Protein AF-I6PBF7-F1 (afdb_monomer_lite)

Foldseek 3Di:
DVVVVVVVVVVPPPPPPPPPPPPPPPPPPDDDDDDQDFADDPDVVLRVQLVVCVVVVHDPVVSVVSSLPVCCVPVVVVGHDPDDDDDDDDDPVD

Organism: NCBI:txid128017

InterPro domains:
  IPR000101 Gamma-glutamyltranspeptidase [PTHR11686] (24-92)
  IPR029055 Nucleophile aminohydrolases, N-terminal [SSF56235] (27-93)

Sequence (94 aa):
WPTITCLLFTLLSPTSSLESLNGNTKIRREVIVAHHGVVATDDGRCSKIGMDVLRAGGHAVDASVAAALCLGVVSPASSGIGGGAFMLVRLASG

Radius of gyration: 21.81 Å; chains: 1; bounding box: 52×26×62 Å

pLDDT: mean 84.27, std 17.94, range [49.12, 98.75]

Structure (mmCIF, N/CA/C/O backbone):
data_AF-I6PBF7-F1
#
_entry.id   AF-I6PBF7-F1
#
loop_
_atom_site.group_PDB
_atom_site.id
_atom_site.type_symbol
_atom_site.label_atom_id
_atom_site.label_alt_id
_atom_site.label_comp_id
_atom_site.label_asym_id
_atom_site.label_entity_id
_atom_site.label_seq_id
_atom_site.pdbx_PDB_ins_code
_atom_site.Cartn_x
_atom_site.Cartn_y
_atom_site.Cartn_z
_atom_site.occupancy
_atom_site.B_iso_or_equiv
_atom_site.auth_seq_id
_atom_site.auth_comp_id
_atom_site.auth_asym_id
_atom_site.auth_atom_id
_atom_site.pdbx_PDB_model_num
ATOM 1 N N . TRP A 1 1 ? 34.954 4.245 -42.258 1.00 55.81 1 TRP A N 1
ATOM 2 C CA . TRP A 1 1 ? 33.722 4.380 -43.060 1.00 55.81 1 TRP A CA 1
ATOM 3 C C . TRP A 1 1 ? 32.462 3.759 -42.430 1.00 55.81 1 TRP A C 1
ATOM 5 O O . TRP A 1 1 ? 31.423 4.375 -42.602 1.00 55.81 1 TRP A O 1
ATOM 15 N N . PRO A 1 2 ? 32.475 2.642 -41.663 1.00 60.94 2 PRO A N 1
ATOM 16 C CA . PRO A 1 2 ? 31.232 2.106 -41.072 1.00 60.94 2 PRO A CA 1
ATOM 17 C C . PRO A 1 2 ? 30.746 2.867 -39.820 1.00 60.94 2 PRO A C 1
ATOM 19 O O . PRO A 1 2 ? 29.572 2.819 -39.473 1.00 60.94 2 PRO A O 1
ATOM 22 N N . THR A 1 3 ? 31.626 3.622 -39.157 1.00 60.94 3 THR A N 1
ATOM 23 C CA . THR A 1 3 ? 31.291 4.425 -37.967 1.00 60.94 3 THR A CA 1
ATOM 24 C C . THR A 1 3 ? 30.489 5.689 -38.292 1.00 60.94 3 THR A C 1
ATOM 26 O O . THR A 1 3 ? 29.649 6.099 -37.498 1.00 60.94 3 THR A O 1
ATOM 29 N N . ILE A 1 4 ? 30.688 6.276 -39.478 1.00 66.88 4 ILE A N 1
ATOM 30 C CA . ILE A 1 4 ? 29.971 7.485 -39.924 1.00 66.88 4 ILE A CA 1
ATOM 31 C C . ILE A 1 4 ? 28.532 7.145 -40.349 1.00 66.88 4 ILE A C 1
ATOM 33 O O . ILE A 1 4 ? 27.615 7.923 -40.103 1.00 66.88 4 ILE A O 1
ATOM 37 N N . THR A 1 5 ? 28.301 5.953 -40.906 1.00 65.50 5 THR A N 1
ATOM 38 C CA . THR A 1 5 ? 26.955 5.486 -41.279 1.00 65.50 5 THR A CA 1
ATOM 39 C C . THR A 1 5 ? 26.087 5.194 -40.052 1.00 65.50 5 THR A C 1
ATOM 41 O O . THR A 1 5 ? 24.889 5.460 -40.072 1.00 65.50 5 THR A O 1
ATOM 44 N N . CYS A 1 6 ? 26.691 4.712 -38.961 1.00 57.66 6 CYS A N 1
ATOM 45 C CA . CYS A 1 6 ? 25.973 4.403 -37.723 1.00 57.66 6 CYS A CA 1
ATOM 46 C C . CYS A 1 6 ? 25.452 5.674 -37.023 1.00 57.66 6 CYS A C 1
ATOM 48 O O . CYS A 1 6 ? 24.313 5.706 -36.566 1.00 57.66 6 CYS A O 1
ATOM 50 N N . LEU A 1 7 ? 26.246 6.755 -37.026 1.00 57.34 7 LEU A N 1
ATOM 51 C CA . LEU A 1 7 ? 25.864 8.038 -36.421 1.00 57.34 7 LEU A CA 1
ATOM 52 C C . LEU A 1 7 ? 24.752 8.763 -37.205 1.00 57.34 7 LEU A C 1
ATOM 54 O O . LEU A 1 7 ? 23.929 9.471 -36.625 1.00 57.34 7 LEU A O 1
ATOM 58 N N . LEU A 1 8 ? 24.705 8.573 -38.528 1.00 57.19 8 LEU A N 1
ATOM 59 C CA . LEU A 1 8 ? 23.666 9.153 -39.382 1.00 57.19 8 LEU A CA 1
ATOM 60 C C . LEU A 1 8 ? 22.328 8.399 -39.256 1.00 57.19 8 LEU A C 1
ATOM 62 O O . LEU A 1 8 ? 21.268 9.012 -39.347 1.00 57.19 8 LEU A O 1
ATOM 66 N N . PHE A 1 9 ? 22.367 7.091 -38.973 1.00 55.41 9 PHE A N 1
ATOM 67 C CA . PHE A 1 9 ? 21.169 6.271 -38.755 1.00 55.41 9 PHE A CA 1
ATOM 68 C C . PHE A 1 9 ? 20.490 6.567 -37.405 1.00 55.41 9 PHE A C 1
ATOM 70 O O . PHE A 1 9 ? 19.266 6.511 -37.300 1.00 55.41 9 PHE A O 1
ATOM 77 N N . THR A 1 10 ? 21.254 6.982 -36.386 1.00 57.19 10 THR A N 1
ATOM 78 C CA . THR A 1 10 ? 20.689 7.449 -35.105 1.00 57.19 10 THR A CA 1
ATOM 79 C C . THR A 1 10 ? 20.022 8.825 -35.191 1.00 57.19 10 THR A C 1
ATOM 81 O O . THR A 1 10 ? 19.168 9.130 -34.367 1.00 57.19 10 THR A O 1
ATOM 84 N N . LEU A 1 11 ? 20.366 9.647 -36.191 1.00 55.81 11 LEU A N 1
ATOM 85 C CA . LEU A 1 11 ? 19.764 10.973 -36.413 1.00 55.81 11 LEU A CA 1
ATOM 86 C C . LEU A 1 11 ? 18.520 10.937 -37.316 1.00 55.81 11 LEU A C 1
ATOM 88 O O . LEU A 1 11 ? 17.759 11.900 -3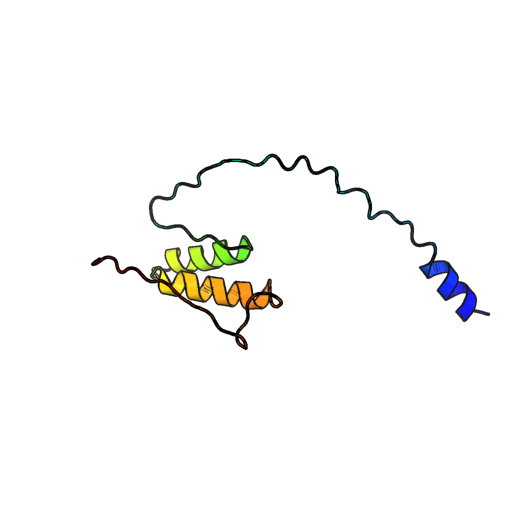7.331 1.00 55.81 11 LEU A O 1
ATOM 92 N N . LEU A 1 12 ? 18.298 9.834 -38.039 1.00 53.66 12 LEU A N 1
ATOM 93 C CA . LEU A 1 12 ? 17.128 9.613 -38.896 1.00 53.66 12 LEU A CA 1
ATOM 94 C C . LEU A 1 12 ? 16.194 8.532 -38.331 1.00 53.66 12 LEU A C 1
ATOM 96 O O . LEU A 1 12 ? 15.508 7.835 -39.077 1.00 53.66 12 LEU A O 1
ATOM 100 N N . SER A 1 13 ? 16.158 8.373 -37.006 1.00 49.12 13 SER A N 1
ATOM 101 C CA . SER A 1 13 ? 15.017 7.695 -36.396 1.00 49.12 13 SER A CA 1
ATOM 102 C C . SER A 1 13 ? 13.799 8.605 -36.581 1.00 49.12 13 SER A C 1
ATOM 104 O O . SER A 1 13 ? 13.864 9.768 -36.177 1.00 49.12 13 SER A O 1
ATOM 106 N N . PRO A 1 14 ? 12.713 8.136 -37.220 1.00 51.09 14 PRO A N 1
ATOM 107 C CA . PRO A 1 14 ? 11.510 8.935 -37.355 1.00 51.09 14 PRO A CA 1
ATOM 108 C C . PRO A 1 14 ? 11.056 9.314 -35.948 1.00 51.09 14 PRO A C 1
ATOM 110 O O . PRO A 1 14 ? 10.866 8.455 -35.088 1.00 51.09 14 PRO A O 1
ATOM 113 N N . THR A 1 15 ? 10.920 10.611 -35.692 1.00 59.34 15 THR A N 1
ATOM 114 C CA . THR A 1 15 ? 10.239 11.142 -34.513 1.00 59.34 15 THR A CA 1
ATOM 115 C C . THR A 1 15 ? 8.763 10.752 -34.589 1.00 59.34 15 THR A C 1
ATOM 117 O O . THR A 1 15 ? 7.918 11.575 -34.919 1.00 59.34 15 THR A O 1
ATOM 120 N N . SER A 1 16 ? 8.438 9.489 -34.320 1.00 51.59 16 SER A N 1
ATOM 121 C CA . SER A 1 16 ? 7.063 8.984 -34.252 1.00 51.59 16 SER A CA 1
ATOM 122 C C . SER 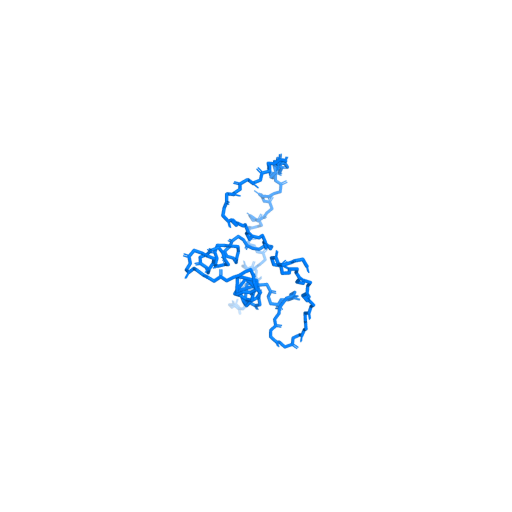A 1 16 ? 6.501 9.002 -32.826 1.00 51.59 16 SER A C 1
ATOM 124 O O . SER A 1 16 ? 5.507 8.342 -32.551 1.00 51.59 16 SER A O 1
ATOM 126 N N . SER A 1 17 ? 7.119 9.740 -31.896 1.00 54.69 17 SER A N 1
ATOM 127 C CA . SER A 1 17 ? 6.687 9.776 -30.487 1.00 54.69 17 SER A CA 1
ATOM 128 C C . SER A 1 17 ? 5.975 11.071 -30.075 1.00 54.69 17 SER A C 1
ATOM 130 O O . SER A 1 17 ? 5.600 11.212 -28.914 1.00 54.69 17 SER A O 1
ATOM 132 N N . LEU A 1 18 ? 5.744 12.011 -30.998 1.00 50.91 18 LEU A N 1
ATOM 133 C CA . LEU A 1 18 ? 4.944 13.224 -30.758 1.00 50.91 18 LEU A CA 1
ATOM 134 C C . LEU A 1 18 ? 3.485 13.045 -31.213 1.00 50.91 18 LEU A C 1
ATOM 136 O O . LEU A 1 18 ? 2.905 13.939 -31.814 1.00 50.91 18 LEU A O 1
ATOM 140 N N . GLU A 1 19 ? 2.873 11.892 -30.942 1.00 51.62 19 GLU A N 1
ATOM 141 C CA . GLU A 1 19 ? 1.484 11.627 -31.354 1.00 51.62 19 GLU A CA 1
ATOM 142 C C . GLU A 1 19 ? 0.625 11.035 -30.228 1.00 51.62 19 GLU A C 1
ATOM 144 O O . GLU A 1 19 ? -0.282 10.242 -30.448 1.00 51.62 19 GLU A O 1
ATOM 149 N N . SER A 1 20 ? 0.890 11.432 -28.980 1.00 50.16 20 SER A N 1
ATOM 150 C CA . SER A 1 20 ? -0.011 11.115 -27.863 1.00 50.16 20 SER A CA 1
ATOM 151 C C . SER A 1 20 ? -0.149 12.261 -26.858 1.00 50.16 20 SER A C 1
ATOM 153 O O . SER A 1 20 ? -0.223 12.044 -25.651 1.00 50.16 20 SER A O 1
ATOM 155 N N . LEU A 1 21 ? -0.220 13.499 -27.354 1.00 54.16 21 LEU A N 1
ATOM 156 C CA . LEU A 1 21 ? -0.660 14.666 -26.573 1.00 54.16 21 LEU A CA 1
ATOM 157 C C . LEU A 1 21 ? -2.047 15.161 -27.016 1.00 54.16 21 LEU A C 1
ATOM 159 O O . LEU A 1 21 ? -2.355 16.338 -26.892 1.00 54.16 21 LEU A O 1
ATOM 163 N N . ASN A 1 22 ? -2.905 14.268 -27.519 1.00 54.06 22 ASN A N 1
ATOM 164 C CA . ASN A 1 22 ? -4.338 14.544 -27.675 1.00 54.06 22 ASN A CA 1
ATOM 165 C C . ASN A 1 22 ? -5.172 13.605 -26.793 1.00 54.06 22 ASN A C 1
ATOM 167 O O . ASN A 1 22 ? -6.164 13.011 -27.208 1.00 54.06 22 ASN A O 1
ATOM 171 N N . GLY A 1 23 ? -4.726 13.426 -25.550 1.00 54.94 23 GLY A N 1
ATOM 172 C CA . GLY A 1 23 ? -5.563 12.850 -24.516 1.00 54.94 23 GLY A CA 1
ATOM 173 C C . GLY A 1 23 ? -6.540 13.921 -24.061 1.00 54.94 23 GLY A C 1
ATOM 174 O O . GLY A 1 23 ? -6.178 14.771 -23.255 1.00 54.94 23 GLY A O 1
ATOM 175 N N . ASN A 1 24 ? -7.779 13.879 -24.553 1.00 58.34 24 ASN A N 1
ATOM 176 C CA . ASN A 1 24 ? -8.907 14.493 -23.861 1.00 58.34 24 ASN A CA 1
ATOM 177 C C . ASN A 1 24 ? -9.020 13.799 -22.495 1.00 58.34 24 ASN A C 1
ATOM 179 O O . ASN A 1 24 ? -9.733 12.804 -22.341 1.00 58.34 24 ASN A O 1
ATOM 183 N N . THR A 1 25 ? -8.231 14.257 -21.522 1.00 63.09 25 THR A N 1
ATOM 184 C CA . THR A 1 25 ? -8.261 13.810 -20.134 1.00 63.09 25 THR A CA 1
ATOM 185 C C . THR A 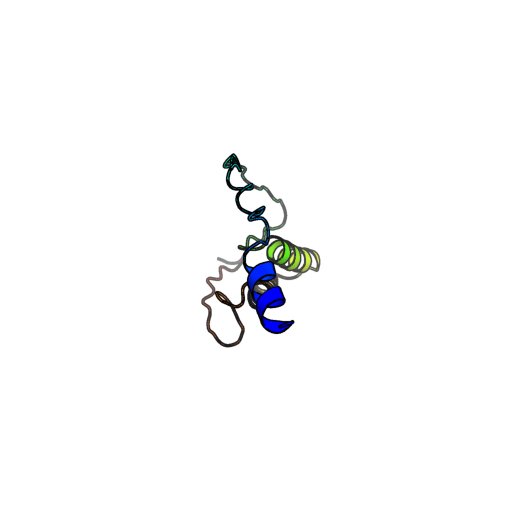1 25 ? -9.563 14.310 -19.544 1.00 63.09 25 THR A C 1
ATOM 187 O O . THR A 1 25 ? -9.642 15.321 -18.851 1.00 63.09 25 THR A O 1
ATOM 190 N N . LYS A 1 26 ? -10.637 13.585 -19.861 1.00 61.22 26 LYS A N 1
ATOM 191 C CA . LYS A 1 26 ? -11.931 13.725 -19.220 1.00 61.22 26 LYS A CA 1
ATOM 192 C C . LYS A 1 26 ? -11.698 13.487 -17.732 1.00 61.22 26 LYS A C 1
ATOM 194 O O . LYS A 1 26 ? -11.635 12.338 -17.300 1.00 61.22 26 LYS A O 1
ATOM 199 N N . ILE A 1 27 ? -11.542 14.570 -16.968 1.00 68.75 27 ILE A N 1
ATOM 200 C CA . ILE A 1 27 ? -11.488 14.551 -15.506 1.00 68.75 27 ILE A CA 1
ATOM 201 C C . ILE A 1 27 ? -12.821 13.954 -15.048 1.00 68.75 27 ILE A C 1
ATOM 203 O O . ILE A 1 27 ? -13.843 14.644 -14.974 1.00 68.75 27 ILE A O 1
ATOM 207 N N . ARG A 1 28 ? -12.847 12.641 -14.816 1.00 74.81 28 ARG A N 1
ATOM 208 C CA . ARG A 1 28 ? -14.013 11.975 -14.249 1.00 74.81 28 ARG A CA 1
ATOM 209 C C . ARG A 1 28 ? -14.001 12.287 -12.762 1.00 74.81 28 ARG A C 1
ATOM 211 O O . ARG A 1 28 ? -13.201 11.737 -12.017 1.00 74.81 28 ARG A O 1
ATOM 218 N N . ARG A 1 29 ? -14.878 13.199 -12.339 1.00 80.62 29 ARG A N 1
ATOM 219 C CA . ARG A 1 29 ? -15.198 13.413 -10.921 1.00 80.62 29 ARG A CA 1
ATOM 220 C C . ARG A 1 29 ? -16.079 12.265 -10.433 1.00 80.62 29 ARG A C 1
ATOM 222 O O . ARG A 1 29 ? -17.255 12.455 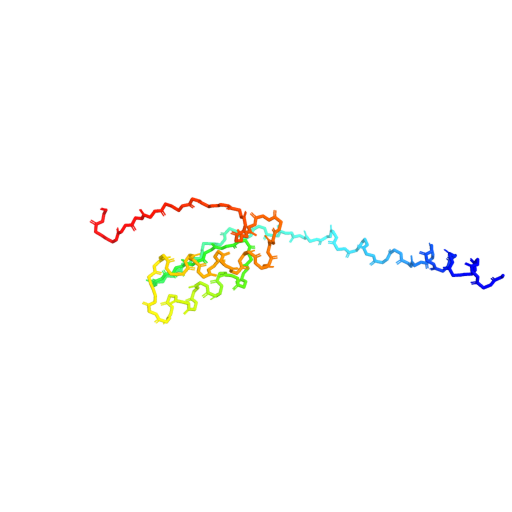-10.148 1.00 80.62 29 ARG A O 1
ATOM 229 N N . GLU A 1 30 ? -15.526 11.063 -10.446 1.00 86.44 30 GLU A N 1
ATOM 230 C CA . GLU A 1 30 ? -16.208 9.858 -10.001 1.00 86.44 30 GLU A CA 1
ATOM 231 C C . GLU A 1 30 ? -15.771 9.558 -8.570 1.00 86.44 30 GLU A C 1
ATOM 233 O O . GLU A 1 30 ? -14.584 9.400 -8.289 1.00 86.44 30 GLU A O 1
ATOM 238 N N . VAL A 1 31 ? -16.734 9.540 -7.651 1.00 89.19 31 VAL A N 1
ATOM 239 C CA . VAL A 1 31 ? -16.487 9.144 -6.265 1.00 89.19 31 VAL A CA 1
ATOM 240 C C . VAL A 1 31 ? -16.516 7.625 -6.212 1.00 89.19 31 VAL A C 1
ATOM 242 O O . VAL A 1 31 ? -17.545 7.014 -6.494 1.00 89.19 31 VAL A O 1
ATOM 245 N N . ILE A 1 32 ? -15.394 7.016 -5.838 1.00 90.44 32 ILE A N 1
ATOM 246 C CA . ILE A 1 32 ? -15.336 5.573 -5.608 1.00 90.44 32 ILE A CA 1
ATOM 247 C C . ILE A 1 32 ? -15.939 5.284 -4.233 1.00 90.44 32 ILE A C 1
ATOM 249 O O . ILE A 1 32 ? -15.457 5.784 -3.217 1.00 90.44 32 ILE A O 1
ATOM 253 N N . VAL A 1 33 ? -16.992 4.466 -4.207 1.00 93.06 33 VAL A N 1
ATOM 254 C CA . VAL A 1 33 ? -17.672 4.030 -2.982 1.00 93.06 33 VAL A CA 1
ATOM 255 C C . VAL A 1 33 ? -17.366 2.554 -2.735 1.00 93.06 33 VAL A C 1
ATOM 257 O O . VAL A 1 33 ? -17.487 1.732 -3.642 1.00 93.06 33 VAL A O 1
ATOM 260 N N . ALA A 1 34 ? -16.981 2.209 -1.504 1.00 93.38 34 ALA A N 1
ATOM 261 C CA . ALA A 1 34 ? -16.711 0.836 -1.083 1.00 93.38 34 ALA A CA 1
ATOM 262 C C . ALA A 1 34 ? -17.260 0.581 0.329 1.00 93.38 34 ALA A C 1
ATOM 264 O O . ALA A 1 34 ? -17.146 1.434 1.203 1.00 93.38 34 ALA A O 1
ATOM 265 N N . HIS A 1 35 ? -17.837 -0.603 0.557 1.00 93.31 35 HIS A N 1
ATOM 266 C CA . HIS A 1 35 ? -18.489 -0.943 1.831 1.00 93.31 35 HIS A CA 1
ATOM 267 C C . HIS A 1 35 ? -17.529 -1.388 2.944 1.00 93.31 35 HIS A C 1
ATOM 269 O O . HIS A 1 35 ? -17.853 -1.227 4.114 1.00 93.31 35 HIS A O 1
ATOM 275 N N . HIS A 1 36 ? -16.372 -1.958 2.594 1.00 92.56 36 HIS A N 1
ATOM 276 C CA . HIS A 1 36 ? -15.479 -2.613 3.565 1.00 92.56 36 HIS A CA 1
ATOM 277 C C . HIS A 1 36 ? -14.154 -1.874 3.772 1.00 92.56 36 HIS A C 1
ATOM 279 O O . HIS A 1 36 ? -13.552 -1.964 4.835 1.00 92.56 36 HIS A O 1
ATOM 285 N N . GLY A 1 37 ? -13.685 -1.148 2.760 1.00 94.31 37 GLY A N 1
ATOM 286 C CA . GLY A 1 37 ? -12.416 -0.437 2.809 1.00 94.31 37 GLY A CA 1
ATOM 287 C C . GLY A 1 37 ? -11.997 0.052 1.431 1.00 94.31 37 GLY A C 1
ATOM 288 O O . GLY A 1 37 ? -12.473 -0.447 0.408 1.00 94.31 37 GLY A O 1
ATOM 289 N N . VAL A 1 38 ? -11.108 1.038 1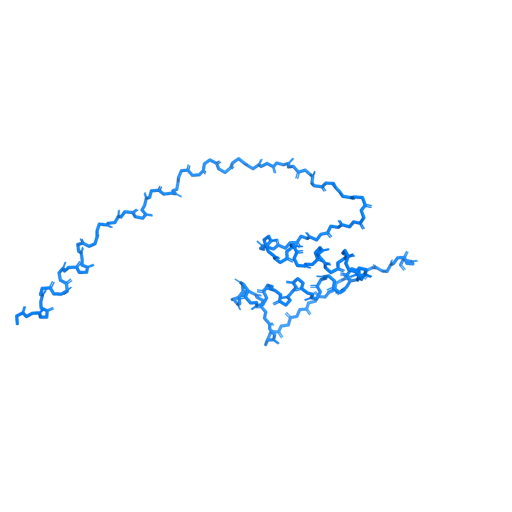.415 1.00 96.88 38 VAL A N 1
ATOM 290 C CA . VAL A 1 38 ? -10.544 1.631 0.202 1.00 96.88 38 VAL A CA 1
ATOM 291 C C . VAL A 1 38 ? -9.062 1.909 0.424 1.00 96.88 38 VAL A C 1
ATOM 293 O O . VAL A 1 38 ? -8.654 2.276 1.524 1.00 96.88 38 VAL A O 1
ATOM 296 N N . VAL A 1 39 ? -8.262 1.729 -0.624 1.00 98.06 39 VAL A N 1
ATOM 297 C CA . VAL A 1 39 ? -6.844 2.102 -0.658 1.00 98.06 39 VAL A CA 1
ATOM 298 C C . VAL A 1 39 ? -6.627 2.940 -1.908 1.00 98.06 39 VAL A C 1
ATOM 300 O O . VAL A 1 39 ? -7.059 2.544 -2.990 1.00 98.06 39 VAL A O 1
ATOM 303 N N . ALA A 1 40 ? -5.983 4.092 -1.751 1.00 97.19 40 ALA A N 1
ATOM 304 C CA . ALA A 1 40 ? -5.648 4.996 -2.842 1.00 97.19 40 ALA A CA 1
ATOM 305 C C . ALA A 1 40 ? -4.150 5.314 -2.802 1.00 97.19 40 ALA A C 1
ATOM 307 O O . ALA A 1 40 ? -3.601 5.607 -1.741 1.00 97.19 40 ALA A O 1
ATOM 308 N N . THR A 1 41 ? -3.504 5.235 -3.961 1.00 97.25 41 THR A N 1
ATOM 309 C CA . THR A 1 41 ? -2.071 5.481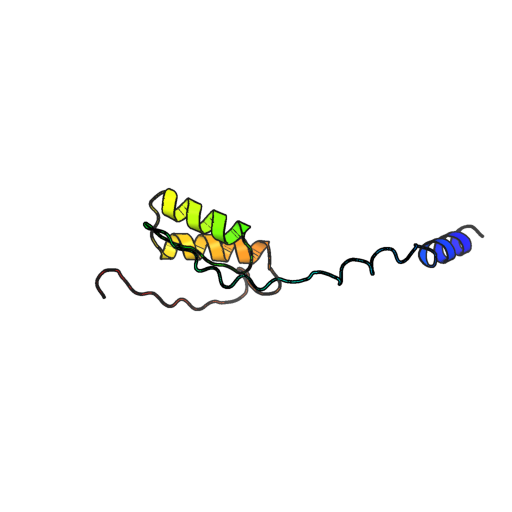 -4.167 1.00 97.25 41 THR A CA 1
ATOM 310 C C . THR A 1 41 ? -1.841 6.064 -5.558 1.00 97.25 41 THR A C 1
ATOM 312 O O . THR A 1 41 ? -2.697 5.922 -6.430 1.00 97.25 41 THR A O 1
ATOM 315 N N . ASP A 1 42 ? -0.653 6.620 -5.795 1.00 95.31 42 ASP A N 1
ATOM 316 C CA . ASP A 1 42 ? -0.276 7.199 -7.095 1.00 95.31 42 ASP A CA 1
ATOM 317 C C . ASP A 1 42 ? -0.236 6.169 -8.240 1.00 95.31 42 ASP A C 1
ATOM 319 O O . ASP A 1 42 ? -0.476 6.510 -9.395 1.00 95.31 42 ASP A O 1
ATOM 323 N N . ASP A 1 43 ? 0.033 4.896 -7.927 1.00 97.06 43 ASP A N 1
ATOM 324 C CA . ASP A 1 43 ? 0.010 3.786 -8.887 1.00 97.06 43 ASP A CA 1
ATOM 325 C C . ASP A 1 43 ? -1.107 2.786 -8.550 1.00 97.06 43 ASP A C 1
ATOM 327 O O . ASP A 1 43 ? -1.173 2.257 -7.437 1.00 97.06 43 ASP A O 1
ATOM 331 N N . GLY A 1 44 ? -1.974 2.481 -9.520 1.00 97.31 44 GLY A N 1
ATOM 332 C CA . GLY A 1 44 ? -3.117 1.583 -9.322 1.00 97.31 44 GLY A CA 1
ATOM 333 C C . GLY A 1 44 ? -2.743 0.152 -8.908 1.00 97.31 44 GLY A C 1
ATOM 334 O O . GLY A 1 44 ? -3.521 -0.504 -8.211 1.00 97.31 44 GLY A O 1
ATOM 335 N N . ARG A 1 45 ? -1.545 -0.339 -9.257 1.00 98.19 45 ARG A N 1
ATOM 336 C CA . ARG A 1 45 ? -1.049 -1.655 -8.807 1.00 98.19 45 ARG A CA 1
ATOM 337 C C . ARG A 1 45 ? -0.786 -1.655 -7.304 1.00 98.19 45 ARG A C 1
ATOM 339 O O . ARG A 1 45 ? -1.085 -2.643 -6.640 1.00 98.19 45 ARG A O 1
ATOM 346 N N . CYS A 1 46 ? -0.300 -0.546 -6.750 1.00 98.50 46 CYS A N 1
ATOM 347 C CA . CYS A 1 46 ? -0.071 -0.427 -5.311 1.00 98.50 46 CYS A CA 1
ATOM 348 C C . CYS A 1 46 ? -1.383 -0.311 -4.527 1.00 98.50 46 CYS A C 1
ATOM 350 O O . CYS A 1 46 ? -1.515 -0.930 -3.471 1.00 98.50 46 CYS A O 1
ATOM 352 N N . SER A 1 47 ? -2.395 0.362 -5.088 1.00 98.31 47 SER A N 1
ATOM 353 C CA . SER A 1 47 ? -3.758 0.352 -4.535 1.00 98.31 47 SER A CA 1
ATOM 354 C C . SER A 1 47 ? -4.337 -1.065 -4.522 1.00 98.31 47 SER A C 1
ATOM 356 O O . SER A 1 47 ? -4.930 -1.489 -3.530 1.00 98.31 47 SER A O 1
ATOM 358 N N . LYS A 1 48 ? -4.117 -1.832 -5.601 1.00 98.31 48 LYS A N 1
ATOM 359 C CA . LYS A 1 48 ? -4.538 -3.235 -5.713 1.00 98.31 48 LYS A CA 1
ATOM 360 C C . LYS A 1 48 ? -3.878 -4.122 -4.653 1.00 98.31 48 LYS A C 1
ATOM 362 O O . LYS A 1 48 ? -4.589 -4.875 -3.996 1.00 98.31 48 LYS A O 1
ATOM 367 N N . ILE A 1 49 ? -2.566 -3.988 -4.451 1.00 98.69 49 ILE A N 1
ATOM 368 C CA . ILE A 1 49 ? -1.813 -4.735 -3.429 1.00 98.69 49 ILE A CA 1
ATOM 369 C C . ILE A 1 49 ? -2.324 -4.402 -2.022 1.00 98.69 49 ILE A C 1
ATOM 371 O O . ILE A 1 49 ? -2.635 -5.315 -1.262 1.00 98.69 49 ILE A O 1
ATOM 375 N N . GLY A 1 50 ? -2.483 -3.118 -1.685 1.00 98.62 50 GLY A N 1
ATOM 376 C CA . GLY A 1 50 ? -3.026 -2.725 -0.382 1.00 98.62 50 GLY A CA 1
ATOM 377 C C . GLY A 1 50 ? -4.457 -3.235 -0.164 1.00 98.62 50 GLY A C 1
ATOM 378 O O . GLY A 1 50 ? -4.784 -3.733 0.911 1.00 98.62 50 GLY A O 1
ATOM 379 N N . MET A 1 51 ? -5.309 -3.194 -1.195 1.00 98.25 51 MET A N 1
ATOM 380 C CA . MET A 1 51 ? -6.653 -3.778 -1.134 1.00 98.25 51 MET A CA 1
ATOM 381 C C . MET A 1 51 ? -6.613 -5.297 -0.920 1.00 98.25 51 MET A C 1
ATOM 383 O O . MET A 1 51 ? -7.439 -5.824 -0.177 1.00 98.25 51 MET A O 1
ATOM 387 N N . ASP A 1 52 ? -5.688 -6.012 -1.558 1.00 98.50 52 ASP A N 1
ATOM 388 C CA . ASP A 1 52 ? -5.565 -7.460 -1.387 1.00 98.50 52 ASP A CA 1
ATOM 389 C C . ASP A 1 52 ? -5.104 -7.817 0.044 1.00 98.50 52 ASP A C 1
ATOM 391 O O . ASP A 1 52 ? -5.580 -8.808 0.595 1.00 98.50 52 ASP A O 1
ATOM 395 N N . VAL A 1 53 ? -4.313 -6.959 0.705 1.00 98.75 53 VAL A N 1
ATOM 396 C CA . VAL A 1 53 ? -4.005 -7.079 2.147 1.00 98.75 53 VAL A CA 1
ATOM 397 C C . VAL A 1 53 ? -5.244 -6.869 3.022 1.00 98.75 53 VAL A C 1
ATOM 399 O O . VAL A 1 53 ? -5.486 -7.669 3.925 1.00 98.75 53 VAL A O 1
ATOM 402 N N . LEU A 1 54 ? -6.078 -5.860 2.736 1.00 98.19 54 LEU A N 1
ATOM 403 C CA . LEU A 1 54 ? -7.358 -5.694 3.447 1.00 98.19 54 LEU A CA 1
ATOM 404 C C . LEU A 1 54 ? -8.264 -6.921 3.264 1.00 98.19 54 LEU A C 1
ATOM 406 O O . LEU A 1 54 ? -8.883 -7.393 4.213 1.00 98.19 54 LEU A O 1
ATOM 410 N N . ARG A 1 55 ? -8.321 -7.474 2.046 1.00 97.88 55 ARG A N 1
ATOM 411 C CA . ARG A 1 55 ? -9.099 -8.689 1.740 1.00 97.88 55 ARG A CA 1
ATOM 412 C C . ARG A 1 55 ? -8.567 -9.929 2.448 1.00 97.88 55 ARG A C 1
ATOM 414 O O . ARG A 1 55 ? -9.355 -10.812 2.765 1.00 97.88 55 ARG A O 1
ATOM 421 N N . ALA A 1 56 ? -7.265 -9.983 2.708 1.00 98.31 56 ALA A N 1
ATOM 422 C CA . ALA A 1 56 ? -6.639 -11.031 3.505 1.00 98.31 56 ALA A CA 1
ATOM 423 C C . ALA A 1 56 ? -6.902 -10.882 5.020 1.00 98.31 56 ALA A C 1
ATOM 425 O O . ALA A 1 56 ? -6.428 -11.707 5.796 1.00 98.31 56 ALA A O 1
ATOM 426 N N . GLY A 1 57 ? -7.658 -9.861 5.445 1.00 97.44 57 GLY A N 1
ATOM 427 C CA . GLY A 1 57 ? -7.988 -9.606 6.848 1.00 97.44 57 GLY A CA 1
ATOM 428 C C . GLY A 1 57 ? -7.004 -8.683 7.570 1.00 97.44 57 GLY A C 1
ATOM 429 O O . GLY A 1 57 ? -7.104 -8.539 8.786 1.00 97.44 57 GLY A O 1
ATOM 430 N N . GLY A 1 58 ? -6.068 -8.058 6.848 1.00 98.00 58 GLY A N 1
ATOM 431 C CA . GLY A 1 58 ? -5.166 -7.053 7.411 1.00 98.00 58 GLY A CA 1
ATOM 432 C C . GLY A 1 58 ? -5.892 -5.757 7.774 1.00 98.00 58 GLY A C 1
ATOM 433 O O . GLY A 1 58 ? -6.925 -5.410 7.193 1.00 98.00 58 GLY A O 1
ATOM 434 N N . HIS A 1 59 ? -5.337 -5.010 8.726 1.00 96.62 59 HIS A N 1
ATOM 435 C CA . HIS A 1 59 ? -5.880 -3.709 9.122 1.00 96.62 59 HIS A CA 1
ATOM 436 C C . HIS A 1 59 ? -5.362 -2.566 8.229 1.00 96.62 59 HIS A C 1
ATOM 438 O O . HIS A 1 59 ? -4.469 -2.751 7.398 1.00 96.62 59 HIS A O 1
ATOM 444 N N . ALA A 1 60 ? -5.894 -1.352 8.420 1.00 97.56 60 ALA A N 1
ATOM 445 C CA . ALA A 1 60 ? -5.543 -0.178 7.613 1.00 97.56 60 ALA A CA 1
ATOM 446 C C . ALA A 1 60 ? -4.030 0.120 7.573 1.00 97.56 60 ALA A C 1
ATOM 448 O O . ALA A 1 60 ? -3.529 0.590 6.552 1.00 97.56 60 ALA A O 1
ATOM 449 N N . VAL A 1 61 ? -3.301 -0.182 8.654 1.00 97.81 61 VAL A N 1
ATOM 450 C CA . VAL A 1 61 ? -1.846 0.022 8.728 1.00 97.81 61 VAL A CA 1
ATOM 451 C C . VAL A 1 61 ? -1.073 -1.035 7.921 1.00 97.81 61 VAL A C 1
ATOM 453 O O . VAL A 1 61 ? -0.077 -0.705 7.290 1.00 97.81 61 VAL A O 1
ATOM 456 N N . ASP A 1 62 ? -1.547 -2.282 7.837 1.00 98.38 62 ASP A N 1
ATOM 457 C CA . ASP A 1 62 ? -0.883 -3.322 7.026 1.00 98.38 62 ASP A CA 1
ATOM 458 C C . ASP A 1 62 ? -1.016 -2.992 5.541 1.00 98.38 62 ASP A C 1
ATOM 460 O O . ASP A 1 62 ? -0.056 -3.067 4.772 1.00 98.38 62 ASP A O 1
ATOM 464 N N . ALA A 1 63 ? -2.225 -2.589 5.144 1.00 98.62 63 ALA A N 1
ATOM 465 C CA . ALA A 1 63 ? -2.520 -2.200 3.776 1.00 98.62 63 ALA A CA 1
ATOM 466 C C . ALA A 1 63 ? -1.698 -0.979 3.342 1.00 98.62 63 ALA A C 1
ATOM 468 O O . ALA A 1 63 ? -1.205 -0.952 2.213 1.00 98.62 63 ALA A O 1
ATOM 469 N N . SER A 1 64 ? -1.511 0.007 4.229 1.00 98.00 64 SER A N 1
ATOM 470 C CA . SER A 1 64 ? -0.696 1.190 3.935 1.00 98.00 64 SER A CA 1
ATOM 471 C C . SER A 1 64 ? 0.797 0.864 3.850 1.00 98.00 64 SER A C 1
ATOM 473 O O . SER A 1 64 ? 1.462 1.363 2.943 1.00 98.00 64 SER A O 1
ATOM 475 N N . VAL A 1 65 ? 1.322 -0.024 4.704 1.00 97.75 65 VAL A N 1
ATOM 476 C CA . VAL A 1 65 ? 2.716 -0.497 4.617 1.00 97.75 65 VAL A CA 1
ATOM 477 C C . VAL A 1 65 ? 2.956 -1.271 3.319 1.00 97.75 65 VAL A C 1
ATOM 479 O O . VAL A 1 65 ? 3.922 -0.989 2.611 1.00 97.75 65 VAL A O 1
ATOM 482 N N . ALA A 1 66 ? 2.064 -2.193 2.947 1.00 98.44 66 ALA A N 1
ATOM 483 C CA . ALA A 1 66 ? 2.180 -2.941 1.693 1.00 98.44 66 ALA A CA 1
ATOM 484 C C . ALA A 1 66 ? 2.122 -2.023 0.459 1.00 98.44 66 ALA A C 1
ATOM 486 O O . ALA A 1 66 ? 2.914 -2.169 -0.477 1.00 98.44 66 ALA A O 1
ATOM 487 N N . ALA A 1 67 ? 1.223 -1.036 0.476 1.00 98.31 67 ALA A N 1
ATOM 488 C CA . ALA A 1 67 ? 1.126 -0.017 -0.561 1.00 98.31 67 ALA A CA 1
ATOM 489 C C . ALA A 1 67 ? 2.396 0.850 -0.654 1.00 98.31 67 ALA A C 1
ATOM 491 O O . ALA A 1 67 ? 2.889 1.088 -1.757 1.00 98.31 67 ALA A O 1
ATOM 492 N N . ALA A 1 68 ? 2.957 1.279 0.481 1.00 97.38 68 ALA A N 1
ATOM 493 C CA . ALA A 1 68 ? 4.183 2.075 0.530 1.00 97.38 68 ALA A CA 1
ATOM 494 C C . ALA A 1 68 ? 5.404 1.292 0.023 1.00 97.38 68 ALA A C 1
ATOM 496 O O . ALA A 1 68 ? 6.197 1.824 -0.751 1.00 97.38 68 ALA A O 1
ATOM 497 N N . LEU A 1 69 ? 5.526 0.011 0.385 1.00 97.38 69 LEU A N 1
ATOM 498 C CA . LEU A 1 69 ? 6.577 -0.865 -0.140 1.00 97.38 69 LEU A CA 1
ATOM 499 C C . LEU A 1 69 ? 6.457 -1.040 -1.659 1.00 97.38 69 LEU A C 1
ATOM 501 O O . LEU A 1 69 ? 7.463 -0.973 -2.361 1.00 97.38 69 LEU A O 1
ATOM 505 N N . CYS A 1 70 ? 5.235 -1.194 -2.181 1.00 98.31 70 CYS A N 1
ATOM 506 C CA . CYS A 1 70 ? 5.001 -1.204 -3.624 1.00 98.31 70 CYS A CA 1
ATOM 507 C C . CYS A 1 70 ? 5.432 0.116 -4.283 1.00 98.31 70 CYS A C 1
ATOM 509 O O . CYS A 1 70 ? 6.161 0.083 -5.276 1.00 98.31 70 CYS A O 1
ATOM 511 N N . LEU A 1 71 ? 5.047 1.268 -3.718 1.00 97.75 71 LEU A N 1
ATOM 512 C CA . LEU A 1 71 ? 5.449 2.588 -4.222 1.00 97.75 71 LEU A CA 1
ATOM 513 C C . LEU A 1 71 ? 6.968 2.765 -4.220 1.00 97.75 71 LEU A C 1
ATOM 515 O O . LEU A 1 71 ? 7.503 3.317 -5.176 1.00 97.75 71 LEU A O 1
ATOM 519 N N . GLY A 1 72 ? 7.666 2.225 -3.220 1.00 97.19 72 GLY A N 1
ATOM 520 C CA . GLY A 1 72 ? 9.127 2.211 -3.181 1.00 97.19 72 GLY A CA 1
ATOM 521 C C . GLY A 1 72 ? 9.783 1.478 -4.356 1.00 97.19 72 GLY A C 1
ATOM 522 O O . GLY A 1 72 ? 10.915 1.788 -4.717 1.00 97.19 72 GLY A O 1
ATOM 523 N N . VAL A 1 73 ? 9.076 0.528 -4.978 1.00 97.00 73 VAL A N 1
ATOM 524 C CA . VAL A 1 73 ? 9.550 -0.210 -6.160 1.00 97.00 73 VAL A CA 1
ATOM 525 C C . VAL A 1 73 ? 9.124 0.476 -7.454 1.00 97.00 73 VAL A C 1
ATOM 527 O O . VAL A 1 73 ? 9.927 0.605 -8.375 1.00 97.00 73 VAL A O 1
ATOM 530 N N . VAL A 1 74 ? 7.860 0.897 -7.554 1.00 97.31 74 VAL A N 1
ATOM 531 C CA . VAL A 1 74 ? 7.309 1.426 -8.814 1.00 97.31 74 VAL A CA 1
ATOM 532 C C . VAL A 1 74 ? 7.562 2.921 -9.012 1.00 97.31 74 VAL A C 1
ATOM 534 O O . VAL A 1 74 ? 7.555 3.384 -10.149 1.00 97.31 74 VAL A O 1
ATOM 537 N N . SER A 1 75 ? 7.802 3.665 -7.930 1.00 95.69 75 SER A N 1
ATOM 538 C CA . SER A 1 75 ? 8.102 5.101 -7.919 1.00 95.69 75 SER A CA 1
ATOM 539 C C . SER A 1 75 ? 9.318 5.413 -7.020 1.00 95.69 75 SER A C 1
ATOM 541 O O . SER A 1 75 ? 9.218 6.176 -6.052 1.00 95.69 75 SER A O 1
ATOM 543 N N . PRO A 1 76 ? 10.502 4.843 -7.328 1.00 93.94 76 PRO A N 1
ATOM 544 C CA . PRO A 1 76 ? 11.684 4.912 -6.462 1.00 93.94 76 PRO A CA 1
ATOM 545 C C . PRO A 1 76 ? 12.264 6.327 -6.316 1.00 93.94 76 PRO A C 1
ATOM 547 O O . PRO A 1 76 ? 12.986 6.612 -5.367 1.00 93.94 76 PRO A O 1
ATOM 550 N N . ALA A 1 77 ? 11.958 7.229 -7.254 1.00 92.38 77 ALA A N 1
ATOM 551 C CA . ALA A 1 77 ? 12.378 8.627 -7.179 1.00 92.38 77 ALA A CA 1
ATOM 552 C C . ALA A 1 77 ? 11.607 9.425 -6.109 1.00 92.38 77 ALA A C 1
ATOM 554 O O . ALA A 1 77 ? 12.075 10.481 -5.692 1.00 92.38 77 ALA A O 1
ATOM 555 N N . SER A 1 78 ? 10.436 8.938 -5.676 1.00 91.25 78 SER A N 1
ATOM 556 C CA . SER A 1 78 ? 9.559 9.628 -4.722 1.00 91.25 78 SER A CA 1
ATOM 557 C C . SER A 1 78 ? 9.394 8.890 -3.394 1.00 91.25 78 SER A C 1
ATOM 559 O O . SER A 1 78 ? 9.153 9.533 -2.375 1.00 91.25 78 SER A O 1
ATOM 561 N N . SER A 1 79 ? 9.469 7.559 -3.389 1.00 93.56 79 SER A N 1
ATOM 562 C CA . SER A 1 79 ? 9.305 6.722 -2.199 1.00 93.56 79 SER A CA 1
ATOM 563 C C . SER A 1 79 ? 10.365 5.626 -2.193 1.00 93.56 79 SER A C 1
ATOM 565 O O . SER A 1 79 ? 10.813 5.195 -3.251 1.00 93.56 79 SER A O 1
ATOM 567 N N . GLY A 1 80 ? 10.783 5.157 -1.017 1.00 93.69 80 GLY A N 1
ATOM 568 C CA . GLY A 1 80 ? 11.764 4.079 -0.919 1.00 93.69 80 GLY A CA 1
ATOM 569 C C . GLY A 1 80 ? 12.266 3.822 0.498 1.00 93.69 80 GLY A C 1
ATOM 570 O O . GLY A 1 80 ? 12.135 4.658 1.390 1.00 93.69 80 GLY A O 1
ATOM 571 N N . ILE A 1 81 ? 12.885 2.655 0.691 1.00 94.25 81 ILE A N 1
ATOM 572 C CA . ILE A 1 81 ? 13.350 2.172 2.004 1.00 94.25 81 ILE A CA 1
ATOM 573 C C . ILE A 1 81 ? 14.498 2.994 2.608 1.00 94.25 81 ILE A C 1
ATOM 575 O O . ILE A 1 81 ? 14.695 2.966 3.816 1.00 94.25 81 ILE A O 1
ATOM 579 N N . GLY A 1 82 ? 15.269 3.700 1.774 1.00 93.75 82 GLY A N 1
ATOM 580 C CA . GLY A 1 82 ? 16.409 4.515 2.208 1.00 93.75 82 GLY A CA 1
ATOM 581 C C . GLY A 1 82 ? 16.049 5.960 2.563 1.00 93.75 82 GLY A C 1
ATOM 582 O O . GLY A 1 82 ? 16.944 6.742 2.865 1.00 93.75 82 GLY A O 1
ATOM 583 N N . GLY A 1 83 ? 14.770 6.331 2.461 1.00 91.62 83 GLY A N 1
ATOM 584 C CA . GLY A 1 83 ? 14.275 7.669 2.776 1.00 91.62 83 GLY A CA 1
ATOM 585 C C . GLY A 1 83 ? 13.624 7.739 4.157 1.00 91.62 83 GLY A C 1
ATOM 586 O O . GLY A 1 83 ? 14.137 7.214 5.142 1.00 91.62 83 GLY A O 1
ATOM 587 N N . GLY A 1 84 ? 12.464 8.391 4.217 1.00 92.25 84 GLY A N 1
ATOM 588 C CA . GLY A 1 84 ? 11.627 8.478 5.409 1.00 92.25 84 GLY A CA 1
ATOM 589 C C . GLY A 1 84 ? 10.160 8.686 5.040 1.00 92.25 84 GLY A C 1
ATOM 590 O O . GLY A 1 84 ? 9.835 8.994 3.894 1.00 92.25 84 GLY A O 1
ATOM 591 N N . ALA A 1 85 ? 9.271 8.506 6.013 1.00 93.06 85 ALA A N 1
ATOM 592 C CA . ALA A 1 85 ? 7.838 8.707 5.841 1.00 93.06 85 ALA A CA 1
ATOM 593 C C . ALA A 1 85 ? 7.195 9.165 7.153 1.00 93.06 85 ALA A C 1
ATOM 595 O O . ALA A 1 85 ? 7.723 8.926 8.239 1.00 93.06 85 ALA A O 1
ATOM 596 N N . PHE A 1 86 ? 6.019 9.775 7.038 1.00 95.88 86 PHE A N 1
ATOM 597 C CA . PHE A 1 86 ? 5.127 10.047 8.159 1.00 95.88 86 PHE A CA 1
ATOM 598 C C . PHE A 1 86 ? 3.826 9.282 7.947 1.00 95.88 86 PHE A C 1
ATOM 600 O O . PHE A 1 86 ? 3.352 9.158 6.819 1.00 95.88 86 PHE A O 1
ATOM 607 N N . MET A 1 87 ? 3.232 8.798 9.034 1.00 96.62 87 MET A N 1
ATOM 608 C CA . MET A 1 87 ? 1.924 8.158 8.999 1.00 96.62 87 MET A CA 1
ATOM 609 C C . MET A 1 87 ? 1.019 8.812 10.035 1.00 96.62 87 MET A C 1
ATOM 611 O O . MET A 1 87 ? 1.376 8.913 11.207 1.00 96.62 87 MET A O 1
ATOM 615 N N . LEU A 1 88 ? -0.160 9.238 9.592 1.00 97.75 88 LEU A N 1
ATOM 616 C CA . LEU A 1 88 ? -1.247 9.628 10.478 1.00 97.75 88 LEU A CA 1
ATOM 617 C C . LEU A 1 88 ? -2.178 8.432 10.627 1.00 97.75 88 LEU A C 1
ATOM 619 O O . LEU A 1 88 ? -2.683 7.906 9.636 1.00 97.75 88 LEU A O 1
ATOM 623 N N . VAL A 1 89 ? -2.389 8.004 11.867 1.00 96.75 89 VAL A N 1
ATOM 624 C CA . VAL A 1 89 ? -3.219 6.843 12.184 1.00 96.75 89 VAL A CA 1
ATOM 625 C C . VAL A 1 89 ? -4.343 7.285 13.102 1.00 96.75 89 VAL A C 1
ATOM 627 O O . VAL A 1 89 ? -4.112 7.971 14.095 1.00 96.75 89 VAL A O 1
ATOM 630 N N . ARG A 1 90 ? -5.560 6.856 12.776 1.00 96.75 90 ARG A N 1
ATOM 631 C CA . ARG A 1 90 ? -6.723 6.961 13.652 1.00 96.75 90 ARG A CA 1
ATOM 632 C C . ARG A 1 90 ? -7.274 5.565 13.881 1.00 96.75 90 ARG A C 1
ATOM 634 O O . ARG A 1 90 ? -7.605 4.871 12.920 1.00 96.75 90 ARG A O 1
ATOM 641 N N . LEU A 1 91 ? -7.332 5.150 15.141 1.00 96.19 91 LEU A N 1
ATOM 642 C CA . LEU A 1 91 ? -7.849 3.836 15.498 1.00 96.19 91 LEU A CA 1
ATOM 643 C C . LEU A 1 91 ? -9.377 3.836 15.437 1.00 96.19 91 LEU A C 1
ATOM 645 O O . LEU A 1 91 ? -10.032 4.875 15.519 1.00 96.19 91 LEU A O 1
ATOM 649 N N . ALA A 1 92 ? -9.954 2.639 15.348 1.00 93.69 92 ALA A N 1
ATOM 650 C CA . ALA A 1 92 ? -11.402 2.463 15.406 1.00 93.69 92 ALA A CA 1
ATOM 651 C C . ALA A 1 92 ? -12.013 2.968 16.730 1.00 93.69 92 ALA A C 1
ATOM 653 O O . ALA A 1 92 ? -13.180 3.345 16.755 1.00 93.69 92 ALA A O 1
ATOM 654 N N . SER A 1 93 ? -11.227 3.001 17.813 1.00 95.06 93 SER A N 1
ATOM 655 C CA . SER A 1 93 ? -11.649 3.487 19.132 1.00 95.06 93 SER A CA 1
ATOM 656 C C . SER A 1 93 ? -11.781 5.009 19.242 1.00 95.06 93 SER A C 1
ATOM 658 O O . SER A 1 93 ? -12.343 5.476 20.229 1.00 95.06 93 SER A O 1
ATOM 660 N N . GLY A 1 94 ? -11.295 5.770 18.255 1.00 83.31 94 GLY A N 1
ATOM 661 C CA . GLY A 1 94 ? -11.195 7.230 18.324 1.00 83.31 94 GLY A CA 1
ATOM 662 C C . GLY A 1 94 ? -9.784 7.678 18.633 1.00 83.31 94 GLY A C 1
ATOM 663 O O . GLY A 1 94 ? -9.364 7.511 19.795 1.00 83.31 94 GLY A O 1
#

Secondary structure (DSSP, 8-state):
-HHHHHHHHHH-S----S-----------PPP--SS-----SSHHHHHHHHHHHHTT--HHHHHHHHHHHHHHH-TTT--TTS--------TT-